Protein AF-A0A1Y4MR70-F1 (afdb_monomer)

Mean predicted aligned error: 3.7 Å

Sequence (130 aa):
MVFATEKDCPDLLARLGEESWTASQKHKKKYAYSMVSWVKNRIVTAETCGDMLLLRVSAVLKSCNKDRIEGIMEKVSLREDGEYQYSCRELMSFFLVEITAYLPLDFEQQQAEIDLLFERLDNLLKMAGN

Foldseek 3Di:
DAFDAPVRCPVVQVVVQVVQQVQQCVADVVDWDWDWDDDDRWIWIWTDHHQWIKIKTKTKGLDADPVLLVVLQVVVCVVDPPQKHWDWDDDPNIIITMIIGIGGPPDPCVVVVVVVNVVVVVVSVVSRVD

Radius of gyration: 14.43 Å; Cα contacts (8 Å, |Δi|>4): 218; chains: 1; bounding box: 33×31×34 Å

Solvent-accessible surface area (backbone atoms only — not comparable to full-atom values): 7131 Å² total; per-residue (Å²): 114,38,73,51,52,75,91,77,34,63,67,56,50,52,50,51,38,53,53,36,42,56,50,5,49,74,45,28,76,92,72,53,40,57,49,62,45,80,52,97,77,30,39,40,37,39,25,27,52,53,80,26,27,39,40,34,40,30,42,46,26,67,44,68,67,60,70,56,42,51,56,48,43,51,57,50,48,76,70,46,93,69,69,54,47,63,49,71,50,80,55,96,83,28,42,38,44,35,43,33,40,77,37,57,70,81,59,83,58,54,69,62,51,52,54,50,48,51,52,52,51,51,55,52,51,49,70,61,65,110

Structure (mmCIF, N/CA/C/O backbone):
data_AF-A0A1Y4MR70-F1
#
_entry.id   AF-A0A1Y4MR70-F1
#
loop_
_atom_site.group_PDB
_atom_site.id
_atom_site.type_symbol
_atom_site.label_atom_id
_atom_site.label_alt_id
_atom_site.label_comp_id
_atom_site.label_asym_id
_atom_site.label_entity_id
_atom_site.label_seq_id
_atom_site.pdbx_PDB_ins_code
_atom_site.Cartn_x
_atom_site.Cartn_y
_atom_site.Cartn_z
_atom_site.occupancy
_atom_site.B_iso_or_equiv
_atom_site.auth_seq_id
_atom_site.auth_comp_id
_atom_site.auth_asym_id
_atom_site.auth_atom_id
_atom_site.pdbx_PDB_model_num
ATOM 1 N N . MET A 1 1 ? -10.400 7.549 13.483 1.00 92.44 1 MET A N 1
ATOM 2 C CA . MET A 1 1 ? -9.666 6.326 13.076 1.00 92.44 1 MET A CA 1
ATOM 3 C C . MET A 1 1 ? -8.432 6.170 13.952 1.00 92.44 1 MET A C 1
ATOM 5 O O . MET A 1 1 ? -7.930 7.182 14.426 1.00 92.44 1 MET A O 1
ATOM 9 N N . VAL A 1 2 ? -7.961 4.945 14.180 1.00 94.69 2 VAL A N 1
ATOM 10 C CA . VAL A 1 2 ? -6.789 4.645 15.017 1.00 94.69 2 VAL A CA 1
ATOM 11 C C . VAL A 1 2 ? -5.734 3.943 14.170 1.00 94.69 2 VAL A C 1
ATOM 13 O O . VAL A 1 2 ? -5.990 2.863 13.638 1.00 94.69 2 VAL A O 1
ATOM 16 N N . PHE A 1 3 ? -4.554 4.552 14.067 1.00 95.81 3 PHE A N 1
ATOM 17 C CA . PHE A 1 3 ? -3.410 4.005 13.339 1.00 95.81 3 PHE A CA 1
ATOM 18 C C . PHE A 1 3 ? -2.632 3.001 14.192 1.00 95.81 3 PHE A C 1
ATOM 20 O O . PHE A 1 3 ? -2.525 3.158 15.411 1.00 95.81 3 PHE A O 1
ATOM 27 N N . ALA A 1 4 ? -2.082 1.979 13.543 1.00 96.12 4 ALA A N 1
ATOM 28 C CA . ALA A 1 4 ? -1.075 1.118 14.140 1.00 96.12 4 ALA A CA 1
ATOM 29 C C . ALA A 1 4 ? 0.319 1.760 14.053 1.00 96.12 4 ALA A C 1
ATOM 31 O O . ALA A 1 4 ? 0.578 2.633 13.222 1.00 96.12 4 ALA A O 1
ATOM 32 N N . THR A 1 5 ? 1.214 1.313 14.923 1.00 96.12 5 THR A N 1
ATOM 33 C CA . THR A 1 5 ? 2.637 1.657 14.931 1.00 96.12 5 THR A CA 1
ATOM 34 C C . THR A 1 5 ? 3.468 0.426 14.588 1.00 96.12 5 THR A C 1
ATOM 36 O O . THR A 1 5 ? 2.979 -0.695 14.687 1.00 96.12 5 THR A O 1
ATOM 39 N N . GLU A 1 6 ? 4.743 0.613 14.250 1.00 95.62 6 GLU A N 1
ATOM 40 C CA . GLU A 1 6 ? 5.658 -0.494 13.937 1.00 95.62 6 GLU A CA 1
ATOM 41 C C . GLU A 1 6 ? 5.672 -1.573 15.030 1.00 95.62 6 GLU A C 1
ATOM 43 O O . GLU A 1 6 ? 5.615 -2.767 14.747 1.00 95.62 6 GLU A O 1
ATOM 48 N N . LYS A 1 7 ? 5.646 -1.143 16.298 1.00 94.69 7 LYS A N 1
ATOM 49 C CA . LYS A 1 7 ? 5.632 -2.028 17.471 1.00 94.69 7 LYS A CA 1
ATOM 50 C C . LYS A 1 7 ? 4.384 -2.904 17.560 1.00 94.69 7 LYS A C 1
ATOM 52 O O . LYS A 1 7 ? 4.428 -3.946 18.202 1.00 94.69 7 LYS A O 1
ATOM 57 N N . ASP A 1 8 ? 3.283 -2.479 16.946 1.00 92.81 8 ASP A N 1
ATOM 58 C CA . ASP A 1 8 ? 2.036 -3.242 16.915 1.00 92.81 8 ASP A CA 1
ATOM 59 C C . ASP A 1 8 ? 2.030 -4.309 15.814 1.00 92.81 8 ASP A C 1
ATOM 61 O O . ASP A 1 8 ? 1.169 -5.185 15.820 1.00 92.81 8 ASP A O 1
ATOM 65 N N . CYS A 1 9 ? 2.949 -4.218 14.848 1.00 94.25 9 CYS A N 1
ATOM 66 C CA . CYS A 1 9 ? 2.853 -4.912 1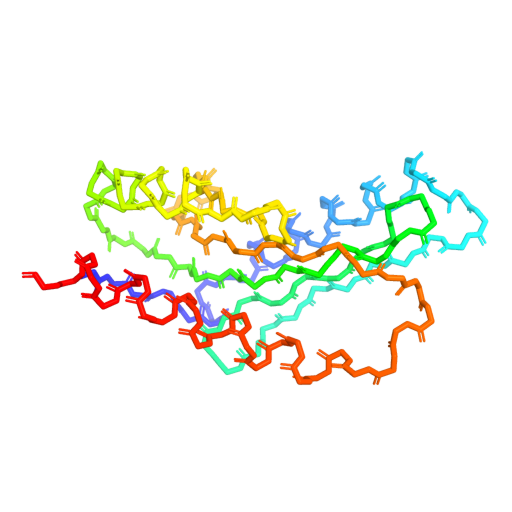3.568 1.00 94.25 9 CYS A CA 1
ATOM 67 C C . CYS A 1 9 ? 4.035 -5.845 13.212 1.00 94.25 9 CYS A C 1
ATOM 69 O O . CYS A 1 9 ? 4.268 -6.022 12.014 1.00 94.25 9 CYS A O 1
ATOM 71 N N . PRO A 1 10 ? 4.776 -6.477 14.152 1.00 94.19 10 PRO A N 1
ATOM 72 C CA . PRO A 1 10 ? 5.900 -7.341 13.773 1.00 94.19 10 PRO A CA 1
ATOM 73 C C . PRO A 1 10 ? 5.450 -8.527 12.905 1.00 94.19 10 PRO A C 1
ATOM 75 O O . PRO A 1 10 ? 6.035 -8.778 11.851 1.00 94.19 10 PRO A O 1
ATOM 78 N N . ASP A 1 11 ? 4.358 -9.197 13.281 1.00 96.44 11 ASP A N 1
ATOM 79 C CA . ASP A 1 11 ? 3.846 -10.346 12.526 1.00 96.44 11 ASP A CA 1
ATOM 80 C C . ASP A 1 11 ? 3.226 -9.929 11.187 1.00 96.44 11 ASP A C 1
ATOM 82 O O . ASP A 1 11 ? 3.360 -10.634 10.187 1.00 96.44 11 ASP A O 1
ATOM 86 N N . LEU A 1 12 ? 2.600 -8.747 11.140 1.00 96.81 12 LEU A N 1
ATOM 87 C CA . LEU A 1 12 ? 2.072 -8.177 9.901 1.00 96.81 12 LEU A CA 1
ATOM 88 C C . LEU A 1 12 ? 3.203 -7.903 8.901 1.00 96.81 12 LEU A C 1
ATOM 90 O O . LEU A 1 12 ? 3.070 -8.245 7.729 1.00 96.81 12 LEU A O 1
ATOM 94 N N . LEU A 1 13 ? 4.321 -7.322 9.350 1.00 96.44 13 LEU A N 1
ATOM 95 C CA . LEU A 1 13 ? 5.490 -7.076 8.501 1.00 96.44 13 LEU A CA 1
ATOM 96 C C . LEU A 1 13 ? 6.080 -8.385 7.966 1.00 96.44 13 LEU A C 1
ATOM 98 O O . LEU A 1 13 ? 6.354 -8.481 6.770 1.00 96.44 13 LEU A O 1
ATOM 102 N N . ALA A 1 14 ? 6.219 -9.404 8.819 1.00 96.25 14 ALA A N 1
ATOM 103 C CA . ALA A 1 14 ? 6.689 -10.722 8.400 1.00 96.25 14 ALA A CA 1
ATOM 104 C C . ALA A 1 14 ? 5.753 -11.350 7.353 1.00 96.25 14 ALA A C 1
ATOM 106 O O . ALA A 1 14 ? 6.214 -11.844 6.322 1.00 96.25 14 ALA A O 1
ATOM 107 N N . ARG A 1 15 ? 4.435 -11.265 7.576 1.00 97.44 15 ARG A N 1
ATOM 108 C CA . ARG A 1 15 ? 3.428 -11.795 6.655 1.00 97.44 15 ARG A CA 1
ATOM 109 C C . ARG A 1 15 ? 3.444 -11.086 5.302 1.00 97.44 15 ARG A C 1
ATOM 111 O O . ARG A 1 15 ? 3.402 -11.746 4.267 1.00 97.44 15 ARG A O 1
ATOM 118 N N . LEU A 1 16 ? 3.526 -9.758 5.298 1.00 97.19 16 LEU A N 1
ATOM 119 C CA . LEU A 1 16 ? 3.649 -8.976 4.067 1.00 97.19 16 LEU A CA 1
ATOM 120 C C . LEU A 1 16 ? 4.957 -9.290 3.332 1.00 97.19 16 LEU A C 1
ATOM 122 O O . LEU A 1 16 ? 4.956 -9.359 2.106 1.00 97.19 16 LEU A O 1
ATOM 126 N N . GLY A 1 17 ? 6.049 -9.528 4.064 1.00 96.62 17 GLY A N 1
ATOM 127 C CA . GLY A 1 17 ? 7.321 -9.973 3.494 1.00 96.62 17 GLY A CA 1
ATOM 128 C C . GLY A 1 17 ? 7.198 -11.311 2.768 1.00 96.62 17 GLY A C 1
ATOM 129 O O . GLY A 1 17 ? 7.658 -11.447 1.636 1.00 96.62 17 GLY A O 1
ATOM 130 N N . GLU A 1 18 ? 6.519 -12.283 3.376 1.00 96.44 18 GLU A N 1
ATOM 131 C CA . GLU A 1 18 ? 6.250 -13.582 2.753 1.00 96.44 18 GLU A CA 1
ATOM 132 C C . GLU A 1 18 ? 5.370 -13.450 1.499 1.00 96.44 18 GLU A C 1
ATOM 134 O O . GLU A 1 18 ? 5.676 -14.050 0.462 1.00 96.44 18 GLU A O 1
ATOM 139 N N . GLU A 1 19 ? 4.293 -12.657 1.570 1.00 95.06 19 GLU A N 1
ATOM 140 C CA . GLU A 1 19 ? 3.410 -12.385 0.427 1.00 95.06 19 GLU A CA 1
ATOM 141 C C . GLU A 1 19 ? 4.183 -11.749 -0.726 1.00 95.06 19 GLU A C 1
ATOM 143 O O . GLU A 1 19 ? 4.093 -12.223 -1.863 1.00 95.06 19 GLU A O 1
ATOM 148 N N . SER A 1 20 ? 4.989 -10.736 -0.412 1.00 93.94 20 SER A N 1
ATOM 149 C CA . SER A 1 20 ? 5.764 -9.986 -1.389 1.00 93.94 20 SER A CA 1
ATOM 150 C C . SER A 1 20 ? 6.833 -10.843 -2.065 1.00 93.94 20 SER A C 1
ATOM 152 O O . SER A 1 20 ? 6.953 -10.884 -3.294 1.00 93.94 20 SER A O 1
ATOM 154 N N . TRP A 1 21 ? 7.564 -11.628 -1.273 1.00 94.19 21 TRP A N 1
ATOM 155 C CA . TRP A 1 21 ? 8.545 -12.568 -1.795 1.00 94.19 21 TRP A CA 1
ATOM 156 C C . TRP A 1 21 ? 7.890 -13.614 -2.698 1.00 94.19 21 TRP A C 1
ATOM 158 O O . TRP A 1 21 ? 8.330 -13.829 -3.829 1.00 94.19 21 TRP A O 1
ATOM 168 N N . THR A 1 22 ? 6.790 -14.215 -2.246 1.00 93.12 22 THR A N 1
ATOM 169 C CA . THR A 1 22 ? 6.060 -15.230 -3.015 1.00 93.12 22 THR A CA 1
ATOM 170 C C . THR A 1 22 ? 5.538 -14.672 -4.340 1.00 93.12 22 THR A C 1
ATOM 172 O O . THR A 1 22 ? 5.619 -15.353 -5.367 1.00 93.12 22 THR A O 1
ATOM 175 N N . ALA A 1 23 ? 5.018 -13.442 -4.344 1.00 90.69 23 ALA A N 1
ATOM 176 C CA . ALA A 1 23 ? 4.582 -12.759 -5.558 1.00 90.69 23 ALA A CA 1
ATOM 177 C C . ALA A 1 23 ? 5.760 -12.537 -6.519 1.00 90.69 23 ALA A C 1
ATOM 179 O O . ALA A 1 23 ? 5.698 -12.958 -7.678 1.00 90.69 23 ALA A O 1
ATOM 180 N N . SER A 1 24 ? 6.875 -11.996 -6.021 1.00 90.88 24 SER A N 1
ATOM 181 C CA . SER A 1 24 ? 8.065 -11.723 -6.836 1.00 90.88 24 SER A CA 1
ATOM 182 C C . SER A 1 24 ? 8.604 -12.972 -7.553 1.00 90.88 24 SER A C 1
A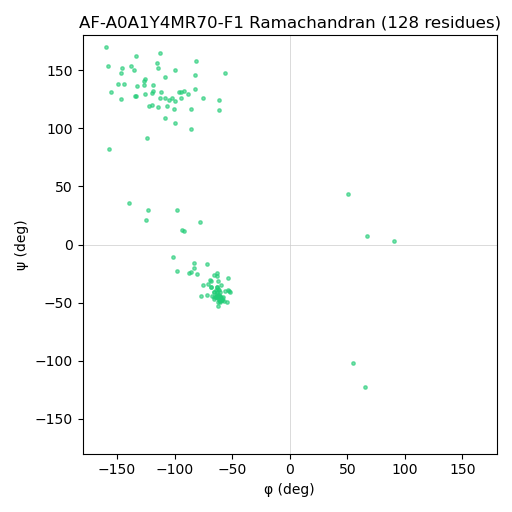TOM 184 O O . SER A 1 24 ? 8.940 -12.938 -8.743 1.00 90.88 24 SER A O 1
ATOM 186 N N . GLN A 1 25 ? 8.593 -14.123 -6.869 1.00 90.25 25 GLN A N 1
ATOM 187 C CA . GLN A 1 25 ? 9.053 -15.39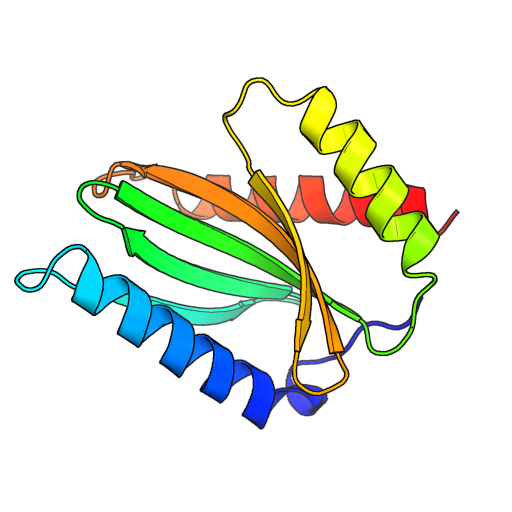5 -7.423 1.00 90.25 25 GLN A CA 1
ATOM 188 C C . GLN A 1 25 ? 8.145 -15.951 -8.525 1.00 90.25 25 GLN A C 1
ATOM 190 O O . GLN A 1 25 ? 8.636 -16.624 -9.439 1.00 90.25 25 GLN A O 1
ATOM 195 N N . LYS A 1 26 ? 6.834 -15.681 -8.467 1.00 86.94 26 LYS A N 1
ATOM 196 C CA . LYS A 1 26 ? 5.882 -16.119 -9.499 1.00 86.94 26 LYS A CA 1
ATOM 197 C C . LYS A 1 26 ? 6.110 -15.395 -10.820 1.00 86.94 26 LYS A C 1
ATOM 199 O O . LYS A 1 26 ? 5.972 -16.016 -11.872 1.00 86.94 26 LYS A O 1
ATOM 204 N N . HIS A 1 27 ? 6.477 -14.116 -10.766 1.00 74.12 27 HIS A N 1
ATOM 205 C CA . HIS A 1 27 ? 6.493 -13.260 -11.946 1.00 74.12 27 HIS A CA 1
ATOM 206 C C . HIS A 1 27 ? 7.870 -13.103 -12.613 1.00 74.12 27 HIS A C 1
ATOM 208 O O . HIS A 1 27 ? 7.907 -12.825 -13.810 1.00 74.12 27 HIS A O 1
ATOM 214 N N . LYS A 1 28 ? 9.003 -13.321 -11.918 1.00 68.00 28 LYS A N 1
ATOM 215 C CA . LYS A 1 28 ? 10.343 -13.272 -12.552 1.00 68.00 28 LYS A CA 1
ATOM 216 C C . LYS A 1 28 ? 11.414 -14.068 -11.793 1.00 68.00 28 LYS A C 1
ATOM 218 O O . LYS A 1 28 ? 12.245 -13.511 -11.086 1.00 68.00 28 LYS A O 1
ATOM 223 N N . LYS A 1 29 ? 11.477 -15.389 -12.013 1.00 63.62 29 LYS A N 1
ATOM 224 C CA . LYS A 1 29 ? 12.378 -16.316 -11.281 1.00 63.62 29 LYS A CA 1
ATOM 225 C C . LYS A 1 29 ? 13.872 -15.949 -11.278 1.00 63.62 29 LYS A C 1
ATOM 227 O O . LYS A 1 29 ? 14.571 -16.332 -10.349 1.00 63.62 29 LYS A O 1
ATOM 232 N N . LYS A 1 30 ? 14.380 -15.256 -12.305 1.00 70.88 30 LYS A N 1
ATOM 233 C CA . LYS A 1 30 ? 15.819 -14.950 -12.435 1.00 70.88 30 LYS A CA 1
ATOM 234 C C . LYS A 1 30 ? 16.252 -13.675 -11.693 1.00 70.88 30 LYS A C 1
ATOM 236 O O . LYS A 1 30 ? 17.422 -13.563 -11.352 1.00 70.88 30 LYS A O 1
ATOM 241 N N . TYR A 1 31 ? 15.329 -12.744 -11.441 1.00 73.44 31 TYR A N 1
ATOM 242 C CA . TYR A 1 31 ? 15.619 -11.426 -10.855 1.00 73.44 31 TYR A CA 1
ATOM 243 C C . TYR A 1 31 ? 14.551 -11.015 -9.834 1.00 73.44 31 TYR A C 1
ATOM 245 O O . TYR A 1 31 ? 14.181 -9.848 -9.770 1.00 73.44 31 TYR A O 1
ATOM 253 N N . ALA A 1 32 ? 14.017 -11.982 -9.084 1.00 85.00 32 ALA A N 1
ATOM 254 C CA . ALA A 1 32 ? 13.001 -11.720 -8.074 1.00 85.00 32 ALA A CA 1
ATOM 255 C C . ALA A 1 32 ? 13.564 -10.782 -6.998 1.00 85.00 32 ALA A C 1
ATOM 257 O O . ALA A 1 32 ? 14.598 -11.072 -6.391 1.00 85.00 32 ALA A O 1
ATOM 258 N N . TYR A 1 33 ? 12.879 -9.667 -6.777 1.00 89.25 33 TYR A N 1
ATOM 259 C CA . TYR A 1 33 ? 13.182 -8.714 -5.720 1.00 89.25 33 TYR A CA 1
ATOM 260 C C . TYR A 1 33 ? 11.921 -8.466 -4.898 1.00 89.25 33 TYR A C 1
ATOM 262 O O . TYR A 1 33 ? 10.817 -8.401 -5.440 1.00 89.25 33 TYR A O 1
ATOM 270 N N . SER A 1 34 ? 12.111 -8.347 -3.588 1.00 93.69 34 SER A N 1
ATOM 271 C CA . SER A 1 34 ? 11.069 -8.053 -2.613 1.00 93.69 34 SER A CA 1
ATOM 272 C C . SER A 1 34 ? 11.681 -7.276 -1.455 1.00 93.69 34 SER A C 1
ATOM 274 O O . SER A 1 34 ? 12.775 -7.597 -0.983 1.00 93.69 34 SER A O 1
ATOM 276 N N . MET A 1 35 ? 10.959 -6.264 -0.997 1.00 95.06 35 MET A N 1
ATOM 277 C CA . MET A 1 35 ? 11.276 -5.471 0.176 1.00 95.06 35 MET A CA 1
ATOM 278 C C . MET A 1 35 ? 9.984 -5.102 0.893 1.00 95.06 35 MET A C 1
ATOM 280 O O . MET A 1 35 ? 9.011 -4.692 0.264 1.00 95.06 35 MET A O 1
ATOM 284 N N . VAL A 1 36 ? 10.008 -5.185 2.221 1.00 97.38 36 VAL A N 1
ATOM 285 C CA . VAL A 1 36 ? 8.962 -4.672 3.106 1.00 97.38 36 VAL A CA 1
ATOM 286 C C . VAL A 1 36 ? 9.643 -3.912 4.230 1.00 97.38 36 VAL A C 1
ATOM 288 O O . VAL A 1 36 ? 10.562 -4.432 4.859 1.00 97.38 36 VAL A O 1
ATOM 291 N N . SER A 1 37 ? 9.221 -2.675 4.467 1.00 96.38 37 SER A N 1
ATOM 292 C CA . SER A 1 37 ? 9.796 -1.833 5.512 1.00 96.38 37 SER A CA 1
ATOM 293 C C . SER A 1 37 ? 8.748 -0.923 6.134 1.00 96.38 37 SER A C 1
ATOM 295 O O . SER A 1 37 ? 7.817 -0.473 5.462 1.00 96.38 37 SER A O 1
ATOM 297 N N . TRP A 1 38 ? 8.916 -0.629 7.420 1.00 96.69 38 TRP A N 1
ATOM 298 C CA . TRP A 1 38 ? 8.174 0.433 8.080 1.00 96.69 38 TRP A CA 1
ATOM 299 C C . TRP A 1 38 ? 8.905 1.761 7.867 1.00 96.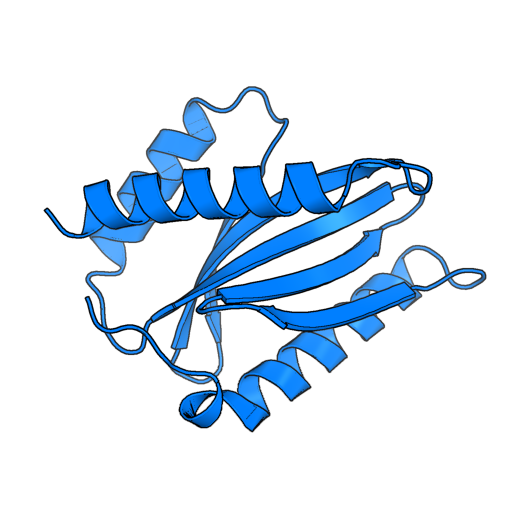69 38 TRP A C 1
ATOM 301 O O . TRP A 1 38 ? 10.034 1.947 8.316 1.00 96.69 38 TRP A O 1
ATOM 311 N N . VAL A 1 39 ? 8.267 2.705 7.180 1.00 95.44 39 VAL A N 1
ATOM 312 C CA . VAL A 1 39 ? 8.849 4.013 6.859 1.00 95.44 39 VAL A CA 1
ATOM 313 C C . VAL A 1 39 ? 7.944 5.096 7.423 1.00 95.44 39 VAL A C 1
ATOM 315 O O . VAL A 1 39 ? 6.773 5.204 7.057 1.00 95.44 39 VAL A O 1
ATOM 318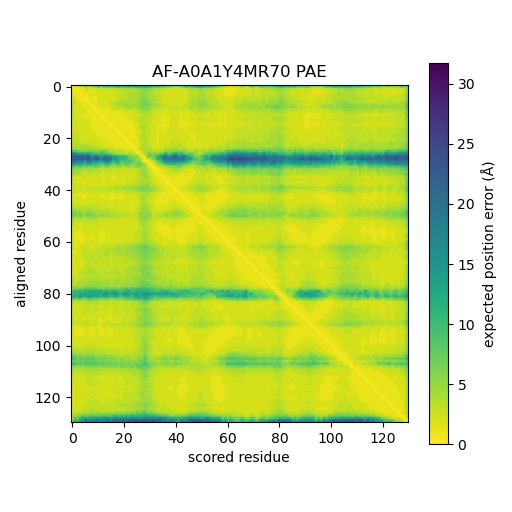 N N . LYS A 1 40 ? 8.487 5.916 8.332 1.00 92.00 40 LYS A N 1
ATOM 319 C CA . LYS A 1 40 ? 7.729 6.917 9.101 1.00 92.00 40 LYS A CA 1
ATOM 320 C C . LYS A 1 40 ? 6.552 6.247 9.842 1.00 92.00 40 LYS A C 1
ATOM 322 O O . LYS A 1 40 ? 6.738 5.613 10.875 1.00 92.00 40 LYS A O 1
ATOM 327 N N . ASN A 1 41 ? 5.336 6.379 9.324 1.00 93.06 41 ASN A N 1
ATOM 328 C CA . ASN A 1 41 ? 4.091 5.862 9.893 1.00 93.06 41 ASN A CA 1
ATOM 329 C C . ASN A 1 41 ? 3.313 4.970 8.903 1.00 93.06 41 ASN A C 1
ATOM 331 O O . ASN A 1 41 ? 2.096 4.823 9.041 1.00 93.06 41 ASN A O 1
ATOM 335 N N . ARG A 1 42 ? 3.984 4.422 7.886 1.00 96.56 42 ARG A N 1
ATOM 336 C CA . ARG A 1 42 ? 3.396 3.563 6.849 1.00 96.56 42 ARG A CA 1
ATOM 337 C C . ARG A 1 42 ? 4.264 2.334 6.623 1.00 96.56 42 ARG A C 1
ATOM 339 O O . ARG A 1 42 ? 5.448 2.328 6.953 1.00 96.56 42 ARG A O 1
ATOM 346 N N . ILE A 1 43 ? 3.675 1.324 5.997 1.00 98.00 43 ILE A N 1
ATOM 347 C CA . ILE A 1 43 ? 4.426 0.206 5.431 1.00 98.00 43 ILE A CA 1
ATOM 348 C C . ILE A 1 43 ? 4.678 0.504 3.956 1.00 98.00 43 ILE A C 1
ATOM 350 O O . ILE A 1 43 ? 3.748 0.852 3.230 1.00 98.00 43 ILE A O 1
ATOM 354 N N . VAL A 1 44 ? 5.923 0.347 3.520 1.00 98.06 44 VAL A N 1
ATOM 355 C CA . VAL A 1 44 ? 6.319 0.383 2.112 1.00 98.06 44 VAL A CA 1
ATOM 356 C C . VAL A 1 44 ? 6.678 -1.031 1.688 1.00 98.06 44 VAL A C 1
ATOM 358 O O . VAL A 1 44 ? 7.511 -1.676 2.327 1.00 98.06 44 VAL A O 1
ATOM 361 N N . THR A 1 45 ? 6.058 -1.507 0.613 1.00 97.44 45 THR A N 1
ATOM 362 C CA . THR A 1 45 ? 6.422 -2.766 -0.038 1.00 97.44 45 THR A CA 1
ATOM 363 C C . THR A 1 45 ? 6.863 -2.496 -1.467 1.00 97.44 45 THR A C 1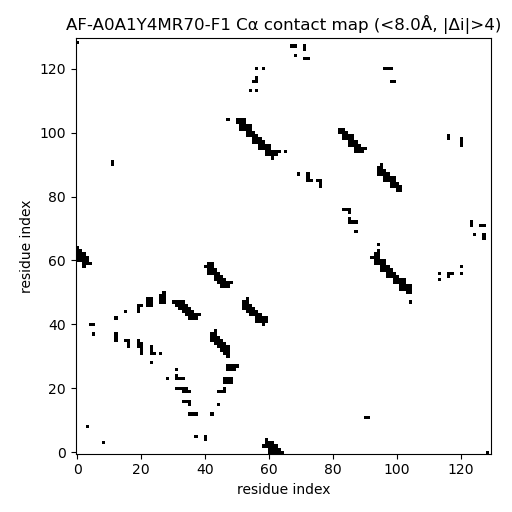
ATOM 365 O O . THR A 1 45 ? 6.221 -1.716 -2.167 1.00 97.44 45 THR A O 1
ATOM 368 N N . ALA A 1 46 ? 7.931 -3.145 -1.911 1.00 95.56 46 ALA A N 1
ATOM 369 C CA . ALA A 1 46 ? 8.404 -3.066 -3.285 1.00 95.56 46 ALA A CA 1
ATOM 370 C C . ALA A 1 46 ? 8.740 -4.470 -3.782 1.00 95.56 46 ALA A C 1
ATOM 372 O O . ALA A 1 46 ? 9.488 -5.191 -3.124 1.00 95.56 46 ALA A O 1
ATOM 373 N N . GLU A 1 47 ? 8.200 -4.865 -4.929 1.00 95.06 47 GLU A N 1
ATOM 374 C CA . GLU A 1 47 ? 8.422 -6.200 -5.485 1.00 95.06 47 GLU A CA 1
ATOM 375 C C . GLU A 1 47 ? 8.467 -6.210 -7.003 1.00 95.06 47 GLU A C 1
ATOM 377 O O . GLU A 1 47 ? 7.836 -5.399 -7.672 1.00 95.06 47 GLU A O 1
ATOM 382 N N . THR A 1 48 ? 9.198 -7.159 -7.574 1.00 93.50 48 THR A N 1
ATOM 383 C CA . THR A 1 48 ? 9.196 -7.352 -9.027 1.00 93.50 48 THR A CA 1
ATOM 384 C C . THR A 1 48 ? 7.912 -8.034 -9.478 1.00 93.50 48 THR A C 1
ATOM 386 O O . THR A 1 48 ? 7.617 -9.146 -9.039 1.00 93.50 48 THR A O 1
ATOM 389 N N . CYS A 1 49 ? 7.211 -7.431 -10.432 1.00 91.12 49 CYS A N 1
ATOM 390 C CA . CYS A 1 49 ? 6.054 -8.000 -11.110 1.00 91.12 49 CYS A CA 1
ATOM 391 C C . CYS A 1 49 ? 6.311 -8.007 -12.624 1.00 91.12 49 CYS A C 1
ATOM 393 O O . CYS A 1 49 ? 6.069 -7.030 -13.331 1.00 91.12 49 CYS A O 1
ATOM 395 N N . GLY A 1 50 ? 6.868 -9.111 -13.126 1.00 88.50 50 GLY A N 1
ATOM 396 C CA . GLY A 1 50 ? 7.280 -9.235 -14.523 1.00 88.50 50 GLY A CA 1
ATOM 397 C C . GLY A 1 50 ? 8.420 -8.265 -14.821 1.00 88.50 50 GLY A C 1
ATOM 398 O O . GLY A 1 50 ? 9.455 -8.301 -14.155 1.00 88.50 50 GLY A O 1
ATOM 399 N N . ASP A 1 51 ? 8.228 -7.388 -15.800 1.00 88.75 51 ASP A N 1
ATOM 400 C CA . ASP A 1 51 ? 9.200 -6.349 -16.160 1.00 88.75 51 ASP A CA 1
ATOM 401 C C . ASP A 1 51 ? 8.970 -5.011 -15.444 1.00 88.75 51 ASP A C 1
ATOM 403 O O . ASP A 1 51 ? 9.610 -4.018 -15.779 1.00 88.75 51 ASP A O 1
ATOM 407 N N . MET A 1 52 ? 8.106 -5.008 -14.425 1.00 92.06 52 MET A N 1
ATOM 408 C CA . MET A 1 52 ? 7.775 -3.839 -13.615 1.00 92.06 52 MET A CA 1
ATOM 409 C C . MET A 1 52 ? 8.215 -4.025 -12.158 1.00 92.06 52 MET A C 1
ATOM 411 O O . MET A 1 52 ? 8.321 -5.144 -11.647 1.00 92.06 52 MET A O 1
ATOM 415 N N . LEU A 1 53 ? 8.423 -2.907 -11.475 1.00 92.81 53 LEU A N 1
ATOM 416 C CA . LEU A 1 53 ? 8.474 -2.775 -10.030 1.00 92.81 53 LEU A CA 1
ATOM 417 C C . LEU A 1 53 ? 7.086 -2.365 -9.532 1.00 92.81 53 LEU A C 1
ATOM 419 O O . LEU A 1 53 ? 6.520 -1.368 -9.971 1.00 92.81 53 LEU A O 1
ATOM 423 N N . LEU A 1 54 ? 6.545 -3.126 -8.596 1.00 95.06 54 LEU A N 1
ATOM 424 C CA . LEU A 1 54 ? 5.282 -2.847 -7.940 1.00 95.06 54 LEU A CA 1
ATOM 425 C C . LEU A 1 54 ? 5.603 -2.220 -6.584 1.00 95.06 54 LEU A C 1
ATOM 427 O O . LEU A 1 54 ? 6.074 -2.899 -5.671 1.00 95.06 54 LEU A O 1
ATOM 431 N N . LEU A 1 55 ? 5.410 -0.907 -6.488 1.00 96.75 55 LEU A N 1
ATOM 432 C CA . LEU A 1 55 ? 5.672 -0.113 -5.293 1.00 96.75 55 LEU A CA 1
ATOM 433 C C . LEU A 1 55 ? 4.343 0.188 -4.606 1.00 96.75 55 LEU A C 1
ATOM 435 O O . LEU A 1 55 ? 3.439 0.735 -5.224 1.00 96.75 55 LEU A O 1
ATOM 439 N N . ARG A 1 56 ? 4.213 -0.138 -3.322 1.00 97.88 56 ARG A N 1
ATOM 440 C CA . ARG A 1 56 ? 2.979 0.076 -2.563 1.00 97.88 56 ARG A CA 1
ATOM 441 C C . ARG A 1 56 ? 3.259 0.734 -1.225 1.00 97.88 56 ARG A C 1
ATOM 443 O O . ARG A 1 56 ? 4.156 0.326 -0.490 1.00 97.88 56 ARG A O 1
ATOM 450 N N . VAL A 1 57 ? 2.431 1.716 -0.887 1.00 98.38 57 VAL A N 1
ATOM 451 C CA . VAL A 1 57 ? 2.398 2.367 0.426 1.00 98.38 57 VAL A CA 1
ATOM 452 C C . VAL A 1 57 ? 1.093 2.003 1.114 1.00 98.38 57 VAL A C 1
ATOM 454 O O . VAL A 1 57 ? 0.021 2.110 0.521 1.00 98.38 57 VAL A O 1
ATOM 457 N N . SER A 1 58 ? 1.190 1.573 2.370 1.00 98.31 58 SER A N 1
ATOM 458 C CA . SER A 1 58 ? 0.058 1.084 3.155 1.00 98.31 58 SER A CA 1
ATOM 459 C C . SER A 1 58 ? -0.068 1.833 4.477 1.00 98.31 58 SER A C 1
ATOM 461 O O . SER A 1 58 ? 0.884 1.927 5.258 1.00 98.31 58 SER A O 1
ATOM 463 N N . ALA A 1 59 ? -1.266 2.327 4.764 1.00 97.94 59 ALA A N 1
ATOM 464 C CA . ALA A 1 59 ? -1.658 2.773 6.090 1.00 97.94 59 ALA A CA 1
ATOM 465 C C . ALA A 1 59 ? -2.315 1.612 6.827 1.00 97.94 59 ALA A C 1
ATOM 467 O O . ALA A 1 59 ? -3.200 0.947 6.292 1.00 97.94 59 ALA A O 1
ATOM 468 N N . VAL A 1 60 ? -1.890 1.392 8.068 1.00 97.88 60 VAL A N 1
ATOM 469 C CA . VAL A 1 60 ? -2.376 0.290 8.898 1.00 97.88 60 VAL A CA 1
ATOM 470 C C . VAL A 1 60 ? -3.289 0.851 9.978 1.00 97.88 60 VAL A C 1
ATOM 472 O O . VAL A 1 60 ? -2.864 1.665 10.804 1.00 97.88 60 VAL A O 1
ATOM 475 N N . LEU A 1 61 ? -4.550 0.427 9.977 1.00 97.12 61 LEU A N 1
ATOM 476 C CA . LEU A 1 61 ? -5.574 0.904 10.900 1.00 97.12 61 LEU A CA 1
ATOM 477 C C . LEU A 1 61 ? -5.989 -0.217 11.858 1.00 97.12 61 LEU A C 1
ATOM 479 O O . LEU A 1 61 ? -6.403 -1.294 11.435 1.00 97.12 61 LEU A O 1
ATOM 483 N N . LYS A 1 62 ? -5.921 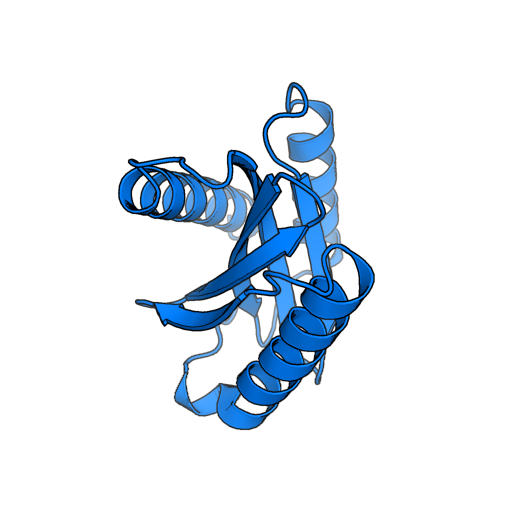0.064 13.164 1.00 95.81 62 LYS A N 1
ATOM 484 C CA . LYS A 1 62 ? -6.455 -0.802 14.231 1.00 95.81 62 LYS A CA 1
ATOM 485 C C . LYS A 1 62 ? -7.977 -0.724 14.311 1.00 95.81 62 LYS A C 1
ATOM 487 O O . LYS A 1 62 ? -8.644 -1.682 14.675 1.00 95.81 62 LYS A O 1
ATOM 492 N N . SER A 1 63 ? -8.522 0.459 14.039 1.00 93.94 63 SER A N 1
ATOM 493 C CA . SER A 1 63 ? -9.957 0.725 14.098 1.00 93.94 63 SER A CA 1
ATOM 494 C C . SER A 1 63 ? -10.318 1.892 13.186 1.00 93.94 63 SER A C 1
ATOM 496 O O . SER A 1 63 ? -9.675 2.949 13.201 1.00 93.94 63 SER A O 1
ATOM 498 N N . CYS A 1 64 ? -11.348 1.706 12.369 1.00 94.62 64 CYS A N 1
ATOM 499 C CA . CYS A 1 64 ? -11.846 2.694 11.422 1.00 94.62 64 CYS A CA 1
ATOM 500 C C . CYS A 1 64 ? -13.293 2.378 11.016 1.00 94.62 64 CYS A C 1
ATOM 502 O O . CYS A 1 64 ? -13.815 1.313 11.339 1.00 94.62 64 CYS A O 1
ATOM 504 N N . ASN A 1 65 ? -13.934 3.313 10.311 1.00 94.94 65 ASN A N 1
ATOM 505 C CA . ASN A 1 65 ? -15.174 3.045 9.590 1.00 94.94 65 ASN A CA 1
ATOM 506 C C . ASN A 1 65 ? -14.795 2.488 8.206 1.00 94.94 65 ASN A C 1
ATOM 508 O O . ASN A 1 65 ? -14.387 3.262 7.338 1.00 94.94 65 ASN A O 1
ATOM 512 N N . LYS A 1 66 ? -14.857 1.158 8.055 1.00 94.81 66 LYS A N 1
ATOM 513 C CA . LYS A 1 66 ? -14.412 0.431 6.854 1.00 94.81 66 LYS A CA 1
ATOM 514 C C . LYS A 1 66 ? -15.223 0.844 5.627 1.00 94.81 66 LYS A C 1
ATOM 516 O O . LYS A 1 66 ? -14.626 1.363 4.692 1.00 94.81 66 LYS A O 1
ATOM 521 N N . ASP A 1 67 ? -16.553 0.787 5.713 1.00 94.62 67 ASP A N 1
ATOM 522 C CA . ASP A 1 67 ? -17.481 1.170 4.636 1.00 94.62 67 ASP A CA 1
ATOM 523 C C . ASP A 1 67 ? -17.194 2.575 4.097 1.00 94.62 67 ASP A C 1
ATOM 525 O O . ASP A 1 67 ? -17.231 2.838 2.894 1.00 94.62 67 ASP A O 1
ATOM 529 N N . ARG A 1 68 ? -16.869 3.512 4.997 1.00 94.81 68 ARG A N 1
ATOM 530 C CA . ARG A 1 68 ? -16.521 4.873 4.596 1.00 94.81 68 ARG A CA 1
ATOM 531 C C . ARG A 1 68 ? -15.202 4.934 3.831 1.00 94.81 68 ARG A C 1
ATOM 533 O O . ARG A 1 68 ? -15.116 5.673 2.852 1.00 94.81 68 ARG A O 1
ATOM 540 N N . ILE A 1 69 ? -14.173 4.232 4.300 1.00 95.50 69 ILE A N 1
ATOM 541 C CA . ILE A 1 69 ? -12.875 4.209 3.618 1.00 95.50 69 ILE A CA 1
ATOM 542 C C . ILE A 1 69 ? -13.020 3.520 2.264 1.00 95.50 69 ILE A C 1
ATOM 544 O O . ILE A 1 69 ? -12.582 4.083 1.267 1.00 95.50 69 ILE A O 1
ATOM 548 N N . GLU A 1 70 ? -13.685 2.369 2.218 1.00 95.44 70 GLU A N 1
ATOM 549 C CA . GLU A 1 70 ? -13.986 1.624 0.993 1.00 95.44 70 GLU A CA 1
ATOM 550 C C . GLU A 1 70 ? -14.712 2.504 -0.028 1.00 95.44 70 GLU A C 1
ATOM 552 O O . GLU A 1 70 ? -14.249 2.646 -1.158 1.00 95.44 70 GLU A O 1
ATOM 557 N N . GLY A 1 71 ? -15.770 3.208 0.388 1.00 94.81 71 GLY A N 1
ATOM 558 C CA . GLY A 1 71 ? -16.513 4.102 -0.499 1.00 94.81 71 GLY A CA 1
ATOM 559 C C . GLY A 1 71 ? -15.717 5.322 -0.983 1.00 94.81 71 GLY A C 1
ATOM 560 O O . GLY A 1 71 ? -16.008 5.867 -2.048 1.00 94.81 71 GLY A O 1
ATOM 561 N N . ILE A 1 72 ? -14.715 5.790 -0.231 1.00 93.69 72 ILE A N 1
ATOM 562 C CA . ILE A 1 72 ? -13.796 6.843 -0.698 1.00 93.69 72 ILE A CA 1
ATOM 563 C C . ILE A 1 72 ? -12.775 6.258 -1.676 1.00 93.69 72 ILE A C 1
ATOM 565 O O . ILE A 1 72 ? -12.540 6.858 -2.724 1.00 93.69 72 ILE A O 1
ATOM 569 N N . MET A 1 73 ? -12.204 5.097 -1.357 1.00 93.62 73 MET A N 1
ATOM 570 C CA . MET A 1 73 ? -11.244 4.386 -2.203 1.00 93.62 73 MET A CA 1
ATOM 571 C C . MET A 1 73 ? -11.839 4.075 -3.574 1.00 93.62 73 MET A C 1
ATOM 573 O O . MET A 1 73 ? -11.212 4.371 -4.586 1.00 93.62 73 MET A O 1
ATOM 577 N N . GLU A 1 74 ? -13.075 3.579 -3.617 1.00 93.38 74 GLU A N 1
ATOM 578 C CA . GLU A 1 74 ? -13.800 3.318 -4.861 1.00 93.38 74 GLU A CA 1
ATOM 579 C C . GLU A 1 74 ? -13.960 4.599 -5.694 1.00 93.38 74 GLU A C 1
ATOM 581 O O . GLU A 1 74 ? -13.618 4.630 -6.875 1.00 93.38 74 GLU A O 1
ATOM 586 N N . LYS A 1 75 ? -14.397 5.702 -5.073 1.00 92.81 75 LYS A N 1
ATOM 587 C CA . LYS A 1 75 ? -14.565 6.990 -5.767 1.00 92.81 75 LYS A CA 1
ATOM 588 C C . LYS A 1 75 ? -13.263 7.542 -6.333 1.00 92.81 75 LYS A C 1
ATOM 590 O O . LYS A 1 75 ? -13.297 8.153 -7.398 1.00 92.81 75 LYS A O 1
ATOM 595 N N . VAL A 1 76 ? -12.153 7.397 -5.612 1.00 91.88 76 VAL A N 1
ATOM 596 C CA . VAL A 1 76 ? -10.837 7.841 -6.090 1.00 91.88 76 VAL A CA 1
ATOM 597 C C . VAL A 1 76 ? -10.355 6.922 -7.208 1.00 91.88 76 VAL A C 1
ATOM 599 O O . VAL A 1 76 ? -9.946 7.419 -8.250 1.00 91.88 76 VAL A O 1
ATOM 602 N N . SER A 1 77 ? -10.514 5.606 -7.056 1.00 90.19 77 SER A N 1
ATOM 603 C CA . SER A 1 77 ? -10.151 4.636 -8.091 1.00 90.19 77 SER A CA 1
ATOM 604 C C . SER A 1 77 ? -10.907 4.858 -9.404 1.00 90.19 77 SER A C 1
ATOM 606 O O . SER A 1 77 ? -10.330 4.652 -10.462 1.00 90.19 77 SER A O 1
ATOM 608 N N . LEU A 1 78 ? -12.171 5.294 -9.357 1.00 90.25 78 LEU A N 1
ATOM 609 C CA . LEU A 1 78 ? -12.967 5.612 -10.552 1.00 90.25 78 LEU A CA 1
ATOM 610 C C . LEU A 1 78 ? -12.527 6.896 -11.272 1.00 90.25 78 LEU A C 1
ATOM 612 O O . LEU A 1 78 ? -12.948 7.132 -12.401 1.00 90.25 78 LEU A O 1
ATOM 616 N N . ARG A 1 79 ? -11.748 7.754 -10.607 1.00 87.38 79 ARG A N 1
ATOM 617 C CA . ARG A 1 79 ? -11.236 9.017 -11.160 1.00 87.38 79 ARG A CA 1
ATOM 618 C C . ARG A 1 79 ? -9.780 8.924 -11.598 1.00 87.38 79 ARG A C 1
ATOM 620 O O . ARG A 1 79 ? -9.284 9.883 -12.174 1.00 87.38 79 ARG A O 1
ATOM 627 N N . GLU A 1 80 ? -9.099 7.839 -11.252 1.00 86.62 80 GLU A N 1
ATOM 628 C CA . GLU A 1 80 ? -7.696 7.646 -11.585 1.00 86.62 80 GLU A CA 1
ATOM 629 C C . GLU A 1 80 ? -7.567 7.122 -13.016 1.00 86.62 80 GLU A C 1
ATOM 631 O O . GLU A 1 80 ? -8.236 6.159 -13.390 1.00 86.62 80 GLU A O 1
ATOM 636 N N . ASP A 1 81 ? -6.651 7.698 -13.794 1.00 79.69 81 ASP A N 1
ATOM 637 C CA . ASP A 1 81 ? -6.426 7.339 -15.203 1.00 79.69 81 ASP A CA 1
ATOM 638 C C . ASP A 1 81 ? -5.613 6.034 -15.374 1.00 79.69 81 ASP A C 1
ATOM 640 O O . ASP A 1 81 ? -5.054 5.753 -16.434 1.00 79.69 81 ASP A O 1
ATOM 644 N N . GLY A 1 82 ? -5.555 5.207 -14.325 1.00 78.50 82 GLY A N 1
ATOM 645 C CA . GLY A 1 82 ? -4.876 3.910 -14.314 1.00 78.50 82 GLY A CA 1
ATOM 646 C C . GLY A 1 82 ? -3.407 3.939 -13.881 1.00 78.50 82 GLY A C 1
ATOM 647 O O . GLY A 1 82 ? -2.778 2.884 -13.864 1.00 78.50 82 GLY A O 1
ATOM 648 N N . GLU A 1 83 ? -2.863 5.098 -13.497 1.00 86.06 83 GLU A N 1
ATOM 649 C CA . GLU A 1 83 ? -1.483 5.212 -12.989 1.00 86.06 83 GLU A CA 1
ATOM 650 C C . GLU A 1 83 ? -1.304 4.535 -11.621 1.00 86.06 83 GLU A C 1
ATOM 652 O O . GLU A 1 83 ? -0.278 3.906 -11.351 1.00 86.06 83 GLU A O 1
ATOM 657 N N . TYR A 1 84 ? -2.331 4.620 -10.771 1.00 94.50 84 TYR A N 1
ATOM 658 C CA . TYR A 1 84 ? -2.308 4.099 -9.410 1.00 94.50 84 TYR A CA 1
ATOM 659 C C . TYR A 1 84 ? -3.471 3.149 -9.167 1.00 94.50 84 TYR A C 1
ATOM 661 O O . TYR A 1 84 ? -4.603 3.378 -9.593 1.00 94.50 84 TYR A O 1
ATOM 669 N N . GLN A 1 85 ? -3.200 2.103 -8.399 1.00 95.31 85 GLN A N 1
ATOM 670 C CA . GLN A 1 85 ? -4.219 1.197 -7.901 1.00 95.31 85 GLN A CA 1
ATOM 671 C C . GLN A 1 85 ? -4.478 1.467 -6.421 1.00 95.31 85 GLN A C 1
ATOM 673 O O . GLN A 1 85 ? -3.573 1.376 -5.591 1.00 95.31 85 GLN A O 1
ATOM 678 N N . TYR A 1 86 ? -5.739 1.733 -6.099 1.00 95.62 86 TYR A N 1
ATOM 679 C CA . TYR A 1 86 ? -6.224 1.919 -4.739 1.00 95.62 86 TYR A CA 1
ATOM 680 C C . TYR A 1 86 ? -6.873 0.617 -4.271 1.00 95.62 86 TYR A C 1
ATOM 682 O O . TYR A 1 86 ? -7.799 0.116 -4.907 1.00 95.62 86 TYR A O 1
ATOM 690 N N . SER A 1 87 ? -6.402 0.059 -3.160 1.00 95.56 87 SER A N 1
ATOM 691 C CA . SER A 1 87 ? -6.982 -1.145 -2.563 1.00 95.56 87 SER A CA 1
ATOM 692 C C . SER A 1 87 ? -7.072 -1.040 -1.052 1.00 95.56 87 SER A C 1
ATOM 694 O O . SER A 1 87 ? -6.305 -0.340 -0.396 1.00 95.56 87 SER A O 1
ATOM 696 N N . CYS A 1 88 ? -8.020 -1.759 -0.472 1.00 96.56 88 CYS A N 1
ATOM 697 C CA . CYS A 1 88 ? -8.059 -1.967 0.964 1.00 96.56 88 CYS A CA 1
ATOM 698 C C . CYS A 1 88 ? -8.350 -3.432 1.261 1.00 96.56 88 CYS A C 1
ATOM 700 O O . CYS A 1 88 ? -8.956 -4.132 0.447 1.00 96.56 88 CYS A O 1
ATOM 702 N N . ARG A 1 89 ? -7.840 -3.915 2.394 1.00 96.75 89 ARG A N 1
ATOM 703 C CA . ARG A 1 89 ? -8.008 -5.309 2.809 1.00 96.75 89 ARG A CA 1
ATOM 704 C C . ARG A 1 89 ? -7.834 -5.484 4.306 1.00 96.75 89 ARG A C 1
ATOM 706 O O . ARG A 1 89 ? -7.095 -4.745 4.954 1.00 96.75 89 ARG A O 1
ATOM 713 N N . GLU A 1 90 ? -8.474 -6.514 4.839 1.00 97.00 90 GLU A N 1
ATOM 714 C CA . GLU A 1 90 ? -8.219 -6.984 6.195 1.00 97.00 90 GLU A CA 1
ATOM 715 C C . GLU A 1 90 ? -7.093 -8.013 6.206 1.00 97.00 90 GLU A C 1
ATOM 717 O O . GLU A 1 90 ? -7.113 -8.985 5.451 1.00 97.00 90 GLU A O 1
ATOM 722 N N . LEU A 1 91 ? -6.114 -7.810 7.086 1.00 96.88 91 LEU A N 1
ATOM 723 C CA . LEU A 1 91 ? -5.004 -8.733 7.278 1.00 96.88 91 LEU A CA 1
ATOM 724 C C . LEU A 1 91 ? -4.572 -8.727 8.744 1.00 96.88 91 LEU A C 1
ATOM 726 O O . LEU A 1 91 ? -4.267 -7.679 9.306 1.00 96.88 91 LEU A O 1
ATOM 730 N N . MET A 1 92 ? -4.542 -9.907 9.371 1.00 94.56 92 MET A N 1
ATOM 731 C CA . MET A 1 92 ? -4.116 -10.088 10.769 1.00 94.56 92 MET A CA 1
ATOM 732 C C . MET A 1 92 ? -4.817 -9.138 11.760 1.00 94.56 92 MET A C 1
ATOM 734 O O . MET A 1 92 ? -4.187 -8.578 12.651 1.00 94.56 92 MET A O 1
ATOM 738 N N . SER A 1 93 ? -6.134 -8.958 11.604 1.00 94.50 93 SER A N 1
ATOM 739 C CA . SER A 1 93 ? -6.971 -8.031 12.393 1.00 94.50 93 SER A CA 1
ATOM 740 C C . SER A 1 93 ? -6.686 -6.536 12.186 1.00 94.50 93 SER A C 1
ATOM 742 O O . SER A 1 93 ? -7.274 -5.704 12.877 1.00 94.50 93 SER A O 1
ATOM 744 N N . PHE A 1 94 ? -5.833 -6.172 11.228 1.00 97.38 94 PHE A N 1
ATOM 745 C CA . PHE A 1 94 ? -5.647 -4.796 10.783 1.00 97.38 94 PHE A CA 1
ATOM 746 C C . PHE A 1 94 ? -6.418 -4.538 9.495 1.00 97.38 94 PHE A C 1
ATOM 748 O O . PHE A 1 94 ? -6.575 -5.426 8.658 1.00 97.38 94 PHE A O 1
ATOM 755 N N . PHE A 1 95 ? -6.854 -3.295 9.316 1.00 97.88 95 PHE A N 1
ATOM 756 C CA . PHE A 1 95 ? -7.376 -2.817 8.043 1.00 97.88 95 PHE A CA 1
ATOM 757 C C . PHE A 1 95 ? -6.285 -2.021 7.326 1.00 97.88 95 PHE A C 1
ATOM 759 O O . PHE A 1 95 ? -5.806 -1.009 7.847 1.00 97.88 95 PHE A O 1
ATOM 766 N N . LEU A 1 96 ? -5.858 -2.511 6.166 1.00 98.19 96 LEU A N 1
ATOM 767 C CA . LEU A 1 96 ? -4.830 -1.894 5.339 1.00 98.19 96 LEU A CA 1
ATOM 768 C C . LEU A 1 96 ? -5.505 -1.054 4.261 1.00 98.19 96 LEU A C 1
ATOM 770 O O . LEU A 1 96 ? -6.406 -1.530 3.573 1.00 98.19 96 LEU A O 1
ATOM 774 N N . VAL A 1 97 ? -5.041 0.183 4.112 1.00 98.12 97 VAL A N 1
ATOM 775 C CA . VAL A 1 97 ? -5.411 1.087 3.018 1.00 98.12 97 VAL A CA 1
ATOM 776 C C . VAL A 1 97 ? -4.161 1.321 2.191 1.00 98.12 97 VAL A C 1
ATOM 778 O O . VAL A 1 97 ? -3.164 1.818 2.715 1.00 98.12 97 VAL A O 1
ATOM 781 N N . GLU A 1 98 ? -4.200 0.92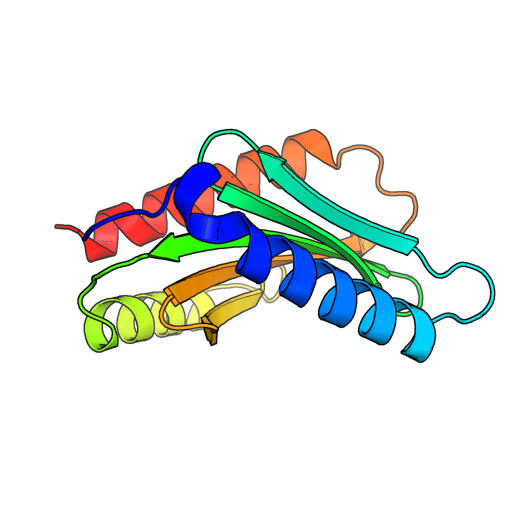3 0.931 1.00 98.00 98 GLU A N 1
ATOM 782 C CA . GLU A 1 98 ? -3.024 0.723 0.098 1.00 98.00 98 GLU A CA 1
ATOM 783 C C . GLU A 1 98 ? -3.154 1.526 -1.201 1.00 98.00 98 GLU A C 1
ATOM 785 O O . GLU A 1 98 ? -4.205 1.530 -1.846 1.00 98.00 98 GLU A O 1
ATOM 790 N N . ILE A 1 99 ? -2.065 2.179 -1.604 1.00 97.81 99 ILE A N 1
ATOM 791 C CA . ILE A 1 99 ? -1.908 2.734 -2.951 1.00 97.81 99 ILE A CA 1
ATOM 792 C C . ILE A 1 99 ? -0.697 2.062 -3.576 1.00 97.81 99 ILE A C 1
ATOM 794 O O . ILE A 1 99 ? 0.363 1.985 -2.952 1.00 97.81 99 ILE A O 1
ATOM 798 N N . THR A 1 100 ? -0.873 1.556 -4.790 1.00 97.12 100 THR A N 1
ATOM 799 C CA . THR A 1 100 ? 0.145 0.835 -5.550 1.00 97.12 100 THR A CA 1
ATOM 800 C C . THR A 1 100 ? 0.445 1.573 -6.851 1.00 97.12 100 THR A C 1
ATOM 802 O O . THR A 1 100 ? -0.482 1.902 -7.586 1.00 97.12 100 THR A O 1
ATOM 805 N N . ALA A 1 101 ? 1.724 1.775 -7.147 1.00 96.50 101 ALA A N 1
ATOM 806 C CA . ALA A 1 101 ? 2.241 2.239 -8.427 1.00 96.50 101 ALA A CA 1
ATOM 807 C C . ALA A 1 101 ? 2.966 1.094 -9.152 1.00 96.50 101 ALA A C 1
ATOM 809 O O . ALA A 1 101 ? 3.636 0.264 -8.526 1.00 96.50 101 ALA A O 1
ATOM 810 N N . TYR A 1 102 ? 2.843 1.067 -10.478 1.00 93.69 102 TYR A N 1
ATOM 811 C CA . TYR A 1 102 ? 3.553 0.138 -11.356 1.00 93.69 102 TYR A CA 1
ATOM 812 C C . TYR A 1 102 ? 4.618 0.913 -12.124 1.00 93.69 102 TYR A C 1
ATOM 814 O O . TYR A 1 102 ? 4.306 1.703 -13.010 1.00 93.69 102 TYR A O 1
ATOM 822 N N . LEU A 1 103 ? 5.880 0.680 -11.790 1.00 94.06 103 LEU A N 1
ATOM 823 C CA . LEU A 1 103 ? 7.014 1.444 -12.299 1.00 94.06 103 LEU A CA 1
ATOM 824 C C . LEU A 1 103 ? 7.908 0.561 -13.174 1.00 94.06 103 LEU A C 1
ATOM 826 O O . LEU A 1 103 ? 7.986 -0.645 -12.940 1.00 94.06 103 LEU A O 1
ATOM 830 N N . PRO A 1 104 ? 8.634 1.119 -14.151 1.00 92.62 104 PRO A N 1
ATOM 831 C CA . PRO A 1 104 ? 9.748 0.416 -14.781 1.00 92.62 104 PRO A CA 1
ATOM 832 C C . PRO A 1 104 ? 10.794 -0.031 -13.744 1.00 92.62 104 PRO A C 1
ATOM 834 O O . PRO A 1 104 ? 11.008 0.638 -12.732 1.00 92.62 104 PRO A O 1
ATOM 837 N N . LEU A 1 105 ? 11.470 -1.160 -13.978 1.00 88.75 105 LEU A N 1
ATOM 838 C CA . LEU A 1 105 ? 12.487 -1.682 -13.045 1.00 88.75 105 LEU A CA 1
ATOM 839 C C . LEU A 1 105 ? 13.696 -0.751 -12.864 1.00 88.75 105 LEU A C 1
ATOM 841 O O . LEU A 1 105 ? 14.349 -0.791 -11.824 1.00 88.75 105 LEU A O 1
ATOM 845 N N . ASP A 1 106 ? 13.998 0.061 -13.872 1.00 87.94 106 ASP A N 1
ATOM 846 C CA . ASP A 1 106 ? 15.077 1.049 -13.906 1.00 87.94 106 ASP A CA 1
ATOM 847 C C . ASP A 1 106 ? 14.618 2.452 -13.484 1.00 87.94 106 ASP A C 1
ATOM 849 O O . ASP A 1 106 ? 15.345 3.426 -13.664 1.00 87.94 106 ASP A O 1
ATOM 853 N N . PHE A 1 107 ? 13.424 2.576 -12.898 1.00 89.56 107 PHE A N 1
ATOM 854 C CA . PHE A 1 107 ? 12.912 3.858 -12.440 1.00 89.56 107 PHE A CA 1
ATOM 855 C C . PHE A 1 107 ? 13.817 4.465 -11.355 1.00 89.56 107 PHE A C 1
ATOM 857 O O . PHE A 1 107 ? 13.956 3.919 -10.258 1.00 89.56 107 PHE A O 1
ATOM 864 N N . GLU A 1 108 ? 14.421 5.615 -11.661 1.00 90.00 108 GLU A N 1
ATOM 865 C CA . GLU A 1 108 ? 15.425 6.265 -10.806 1.00 90.00 108 GLU A CA 1
ATOM 866 C C . GLU A 1 108 ? 14.811 7.124 -9.686 1.00 90.00 108 GLU A C 1
ATOM 868 O O . GLU A 1 108 ? 15.461 7.402 -8.680 1.00 90.00 108 GLU A O 1
ATOM 873 N N . GLN A 1 109 ? 13.545 7.535 -9.818 1.00 91.88 109 GLN A N 1
ATOM 874 C CA . GLN A 1 109 ? 12.892 8.493 -8.913 1.00 91.88 109 GLN A CA 1
ATOM 875 C C . GLN A 1 109 ? 12.026 7.825 -7.832 1.00 91.88 109 GLN A C 1
ATOM 877 O O . GLN A 1 109 ? 11.052 8.408 -7.360 1.00 91.88 109 GLN A O 1
ATOM 882 N N . GLN A 1 110 ? 12.381 6.609 -7.398 1.00 89.38 110 GLN A N 1
ATOM 883 C CA . GLN A 1 110 ? 11.573 5.813 -6.455 1.00 89.38 110 GLN A CA 1
ATOM 884 C C . GLN A 1 110 ? 11.229 6.568 -5.167 1.00 89.38 110 GLN A C 1
ATOM 886 O O . GLN A 1 110 ? 10.112 6.459 -4.677 1.00 89.38 110 GLN A O 1
ATOM 891 N N . GLN A 1 111 ? 12.157 7.360 -4.624 1.00 91.88 111 GLN A N 1
ATOM 892 C CA . GLN A 1 111 ? 11.892 8.127 -3.405 1.00 91.88 111 GLN A CA 1
ATOM 893 C C . GLN A 1 111 ? 10.824 9.212 -3.618 1.00 91.88 111 GLN A C 1
ATOM 895 O O . GLN A 1 111 ? 9.956 9.373 -2.765 1.00 91.88 111 GLN A O 1
ATOM 900 N N . ALA A 1 112 ? 10.855 9.914 -4.756 1.00 95.06 112 ALA A N 1
ATOM 901 C CA . ALA A 1 112 ? 9.842 10.916 -5.086 1.00 95.06 112 ALA A CA 1
ATOM 902 C C . ALA A 1 112 ? 8.460 10.268 -5.255 1.00 95.06 112 ALA A C 1
ATOM 904 O O . ALA A 1 112 ? 7.463 10.798 -4.770 1.00 95.06 112 ALA A O 1
ATOM 905 N N . GLU A 1 113 ? 8.424 9.081 -5.862 1.00 95.94 113 GLU A N 1
ATOM 906 C CA . GLU A 1 113 ? 7.204 8.292 -6.004 1.00 95.94 113 GLU A CA 1
ATOM 907 C C . GLU A 1 113 ? 6.654 7.838 -4.646 1.00 95.94 113 GLU A C 1
ATOM 909 O O . GLU A 1 113 ? 5.465 7.984 -4.374 1.00 95.94 113 GLU A O 1
ATOM 914 N N . ILE A 1 114 ? 7.517 7.357 -3.743 1.00 95.88 114 ILE A N 1
ATOM 915 C CA . ILE A 1 114 ? 7.121 7.027 -2.368 1.00 95.88 114 ILE A CA 1
ATOM 916 C C . ILE A 1 114 ? 6.503 8.254 -1.692 1.00 95.88 114 ILE A C 1
ATOM 918 O O . ILE A 1 114 ? 5.423 8.145 -1.116 1.00 95.88 114 ILE A O 1
ATOM 922 N N . ASP A 1 115 ? 7.147 9.419 -1.760 1.00 96.50 115 ASP A N 1
ATOM 923 C CA . ASP A 1 115 ? 6.632 10.626 -1.110 1.00 96.50 115 ASP A CA 1
ATOM 924 C C . ASP A 1 115 ? 5.277 11.073 -1.701 1.00 96.50 115 ASP A C 1
ATOM 926 O O . ASP A 1 115 ? 4.379 11.451 -0.941 1.00 96.50 115 ASP A O 1
ATOM 930 N N . LEU A 1 116 ? 5.071 10.924 -3.015 1.00 96.56 116 LEU A N 1
ATOM 931 C CA . LEU A 1 116 ? 3.780 11.168 -3.668 1.00 96.56 116 LEU A CA 1
ATOM 932 C C . LEU A 1 116 ? 2.693 10.190 -3.194 1.00 96.56 116 LEU A C 1
ATOM 934 O O . LEU A 1 116 ? 1.573 10.603 -2.878 1.00 96.56 116 LEU A O 1
ATOM 938 N N . LEU A 1 117 ? 3.012 8.896 -3.100 1.00 97.31 117 LEU A N 1
ATOM 939 C CA . LEU A 1 117 ? 2.090 7.879 -2.588 1.00 97.31 117 LEU A CA 1
ATOM 940 C C . LEU A 1 117 ? 1.708 8.146 -1.124 1.00 97.31 117 LEU A C 1
ATOM 942 O O . LEU A 1 117 ? 0.544 7.977 -0.751 1.00 97.31 117 LEU A O 1
ATOM 946 N N . PHE A 1 118 ? 2.656 8.608 -0.301 1.00 97.31 118 PHE A N 1
ATOM 947 C CA . PHE A 1 118 ? 2.382 9.053 1.068 1.00 97.31 118 PHE A CA 1
ATOM 948 C C . PHE A 1 118 ? 1.391 10.220 1.090 1.00 97.31 118 PHE A C 1
ATOM 950 O O . PHE A 1 118 ? 0.403 10.162 1.823 1.00 97.31 118 PHE A O 1
ATOM 957 N N . GLU A 1 119 ? 1.618 11.256 0.279 1.00 96.56 119 GLU A N 1
ATOM 958 C CA . GLU A 1 119 ? 0.737 12.425 0.222 1.00 96.56 119 GLU A CA 1
ATOM 959 C C . GLU A 1 119 ? -0.684 12.049 -0.221 1.00 96.56 119 GLU A C 1
ATOM 961 O O . GLU A 1 119 ? -1.668 12.437 0.421 1.00 96.56 119 GLU A O 1
ATOM 966 N N . ARG A 1 120 ? -0.805 11.254 -1.290 1.00 95.38 120 ARG A N 1
ATOM 967 C CA . ARG A 1 120 ? -2.099 10.783 -1.804 1.00 95.38 120 ARG A CA 1
ATOM 968 C C . ARG A 1 120 ? -2.865 9.999 -0.743 1.00 95.38 120 ARG A C 1
ATOM 970 O O . ARG A 1 120 ? -4.048 10.265 -0.516 1.00 95.38 120 ARG A O 1
ATOM 977 N N . LEU A 1 121 ? -2.190 9.080 -0.056 1.00 96.12 121 LEU A N 1
ATOM 978 C CA . LEU A 1 121 ? -2.799 8.273 0.995 1.00 96.12 121 LEU A CA 1
ATOM 979 C C . LEU A 1 121 ? -3.226 9.127 2.194 1.00 96.12 121 LEU A C 1
ATOM 981 O O . LEU A 1 121 ? -4.320 8.942 2.726 1.00 96.12 121 LEU A O 1
ATOM 985 N N . ASP A 1 122 ? -2.413 10.103 2.593 1.00 95.19 122 ASP A N 1
ATOM 986 C CA . ASP A 1 122 ? -2.752 11.029 3.674 1.00 95.19 122 ASP A CA 1
ATOM 987 C C . ASP A 1 122 ? -3.972 11.886 3.332 1.00 95.19 122 ASP A C 1
ATOM 989 O O . ASP A 1 122 ? -4.861 12.063 4.169 1.00 95.19 122 ASP A O 1
ATOM 993 N N . ASN A 1 123 ? -4.053 12.395 2.104 1.00 94.19 123 ASN A N 1
ATOM 994 C CA . ASN A 1 123 ? -5.209 13.156 1.635 1.00 94.19 123 ASN A CA 1
ATOM 995 C C . ASN A 1 123 ? -6.474 12.292 1.610 1.00 94.19 123 ASN A C 1
ATOM 997 O O . ASN A 1 123 ? -7.534 12.735 2.062 1.00 94.19 123 ASN A O 1
ATOM 1001 N N . LEU A 1 124 ? -6.356 11.035 1.180 1.00 94.19 124 LEU A N 1
ATOM 1002 C CA . LEU A 1 124 ? -7.453 10.075 1.205 1.00 94.19 124 LEU A CA 1
ATOM 1003 C C . LEU A 1 124 ? -7.969 9.825 2.624 1.00 94.19 124 LEU A C 1
ATOM 1005 O O . LEU A 1 124 ? -9.169 9.920 2.892 1.00 94.19 124 LEU A O 1
ATOM 1009 N N . LEU A 1 125 ? -7.060 9.568 3.560 1.00 93.44 125 LEU A N 1
ATOM 1010 C CA . LEU A 1 125 ? -7.414 9.294 4.948 1.00 93.44 125 LEU A CA 1
ATOM 1011 C C . LEU A 1 125 ? -7.975 10.531 5.660 1.00 93.44 125 LEU A C 1
ATOM 1013 O O . LEU A 1 125 ? -8.868 10.393 6.494 1.00 93.44 125 LEU A O 1
ATOM 1017 N N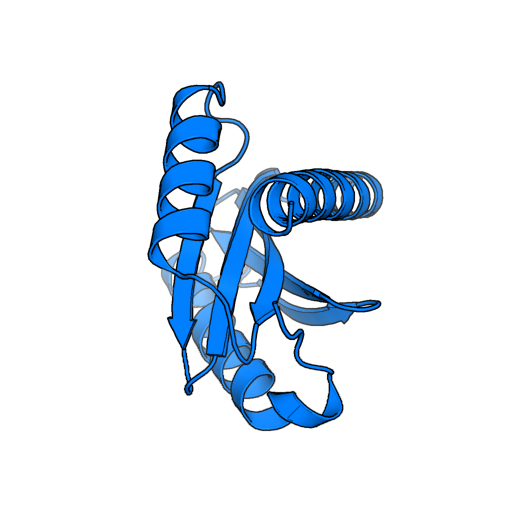 . LYS A 1 126 ? -7.549 11.749 5.300 1.00 93.06 126 LYS A N 1
ATOM 1018 C CA . LYS A 1 126 ? -8.185 12.988 5.785 1.00 93.06 126 LYS A CA 1
ATOM 1019 C C . LYS A 1 126 ? -9.651 13.079 5.351 1.00 93.06 126 LYS A C 1
ATOM 1021 O O . LYS A 1 126 ? -10.505 13.386 6.179 1.00 93.06 126 LYS A O 1
ATOM 1026 N N . MET A 1 127 ? -9.972 12.743 4.097 1.00 89.75 127 MET A N 1
ATOM 1027 C CA . MET A 1 127 ? -11.366 12.704 3.618 1.00 89.75 127 MET A CA 1
ATOM 1028 C C . MET A 1 127 ? -12.220 11.666 4.367 1.00 89.75 127 MET A C 1
ATOM 1030 O O . MET A 1 127 ? -13.424 11.860 4.561 1.00 89.75 127 MET A O 1
ATOM 1034 N N . ALA A 1 128 ? -11.600 10.570 4.812 1.00 85.31 128 ALA A N 1
ATOM 1035 C CA . ALA A 1 128 ? -12.262 9.525 5.590 1.00 85.31 128 ALA A CA 1
ATOM 1036 C C . ALA A 1 128 ? -12.410 9.861 7.085 1.00 85.31 128 ALA A C 1
ATOM 1038 O O . ALA A 1 128 ? -13.293 9.310 7.742 1.00 85.31 128 ALA A O 1
ATOM 1039 N N . GLY A 1 129 ? -11.538 10.719 7.623 1.00 75.75 129 GLY A N 1
ATOM 1040 C CA . GLY A 1 129 ? -11.516 11.110 9.034 1.00 75.75 129 GLY A CA 1
ATOM 1041 C C . GLY A 1 129 ? -12.409 12.295 9.403 1.00 75.75 129 GLY A C 1
ATOM 1042 O O . GLY A 1 129 ? -12.790 12.387 10.569 1.00 75.75 129 GLY A O 1
ATOM 1043 N N . ASN A 1 130 ? -12.718 13.169 8.438 1.00 55.94 130 ASN A N 1
ATOM 1044 C CA . ASN A 1 130 ? -13.685 14.271 8.590 1.00 55.94 130 ASN A CA 1
ATOM 1045 C C . ASN A 1 130 ? -15.130 13.779 8.672 1.00 55.94 130 ASN A C 1
ATOM 1047 O O . ASN A 1 130 ? -16.042 14.571 8.959 1.00 55.94 130 ASN A O 1
#

Nearest PDB structures (foldseek):
  6sgb-assembly1_FS  TM=4.737E-01  e=1.655E-01  Trypanosoma brucei brucei
  3lj0-assembly1_A  TM=4.520E-01  e=4.060E-01  Saccharomyces cerevisiae
  4gkh-assembly17_I  TM=4.792E-01  e=1.394E+00  Acinetobacter baumannii AYE
  6gvx-assembly1_A  TM=4.031E-01  e=7.957E-01  Homo sapiens
  4fev-assembly1_A  TM=4.804E-01  e=2.732E+00  Acinetobacter baumannii AYE

Secondary structure (DSSP, 8-state):
-EE--GGG-HHHHHHHHHHHHHHHHHH-TTS--EEEEEETTEEEEEEEETTEEEEEEEEEEEE--HHHHHHHHHHHHTTS-SSEEEEEEEETTEEEEEEEEEEETT-TTHHHHHHHHHHHHHHHHHHHH-

pLDDT: mean 92.67, std 6.86, range [55.94, 98.38]

Organism: NCBI:txid169435